Protein AF-A0A7X7TQU0-F1 (afdb_monomer_lite)

Radius of gyration: 23.03 Å; chains: 1; bounding box: 76×26×51 Å

Structure (mmCIF, N/CA/C/O backbone):
data_AF-A0A7X7TQU0-F1
#
_entry.id   AF-A0A7X7TQU0-F1
#
loop_
_atom_site.group_PDB
_atom_site.id
_atom_site.type_symbol
_atom_site.label_atom_id
_atom_site.label_alt_id
_atom_site.label_comp_id
_atom_site.label_asym_id
_atom_site.label_entity_id
_atom_site.label_seq_id
_atom_site.pdbx_PDB_ins_code
_atom_site.Cartn_x
_atom_site.Cartn_y
_atom_site.Cartn_z
_atom_site.occupancy
_atom_site.B_iso_or_equiv
_atom_site.auth_seq_id
_atom_site.auth_comp_id
_atom_site.auth_asym_id
_atom_site.auth_atom_id
_atom_site.pdbx_PDB_model_num
ATOM 1 N N . MET A 1 1 ? 59.806 -12.142 -32.107 1.00 54.44 1 MET A N 1
ATOM 2 C CA . MET A 1 1 ? 59.122 -11.020 -31.411 1.00 54.44 1 MET A CA 1
ATOM 3 C C . MET A 1 1 ? 57.797 -10.559 -32.040 1.00 54.44 1 MET A C 1
ATOM 5 O O . MET A 1 1 ? 56.941 -10.087 -31.303 1.00 54.44 1 MET A O 1
ATOM 9 N N . ILE A 1 2 ? 57.576 -10.696 -33.357 1.00 52.91 2 ILE A N 1
ATOM 10 C CA . ILE A 1 2 ? 56.374 -10.162 -34.044 1.00 52.91 2 ILE A CA 1
ATOM 11 C C . ILE A 1 2 ? 55.098 -10.994 -33.772 1.00 52.91 2 ILE A C 1
ATOM 13 O O . ILE A 1 2 ? 54.036 -10.431 -33.509 1.00 52.91 2 ILE A O 1
ATOM 17 N N . LYS A 1 3 ? 55.197 -12.333 -33.716 1.00 47.69 3 LYS A N 1
ATOM 18 C CA . LYS A 1 3 ? 54.049 -13.232 -33.446 1.00 47.69 3 LYS A CA 1
ATOM 19 C C . LYS A 1 3 ? 53.384 -12.995 -32.078 1.00 47.69 3 LYS A C 1
ATOM 21 O O . LYS A 1 3 ? 52.172 -13.146 -31.946 1.00 47.69 3 LYS A O 1
ATOM 26 N N . THR A 1 4 ? 54.151 -12.569 -31.073 1.00 49.56 4 THR A N 1
ATOM 27 C CA . THR A 1 4 ? 53.660 -12.339 -29.704 1.00 49.56 4 THR A CA 1
ATOM 28 C C . THR A 1 4 ? 52.821 -11.061 -29.586 1.00 49.56 4 THR A C 1
ATOM 30 O O . THR A 1 4 ? 51.862 -11.030 -28.816 1.00 49.56 4 THR A O 1
ATOM 33 N N . LYS A 1 5 ? 53.124 -10.023 -30.383 1.00 47.31 5 LYS A N 1
ATOM 34 C CA . LYS A 1 5 ? 52.324 -8.784 -30.439 1.00 47.31 5 LYS A CA 1
ATOM 35 C C . LYS A 1 5 ? 50.963 -9.013 -31.108 1.00 47.31 5 LYS A C 1
ATOM 37 O O . LYS A 1 5 ? 49.952 -8.546 -30.593 1.00 47.31 5 LYS A O 1
ATOM 42 N N . ILE A 1 6 ? 50.926 -9.811 -32.179 1.00 53.47 6 ILE A N 1
ATOM 43 C CA . ILE A 1 6 ? 49.689 -10.136 -32.914 1.00 53.47 6 ILE A CA 1
ATOM 44 C C . ILE A 1 6 ? 48.724 -10.964 -32.046 1.00 53.47 6 ILE A C 1
ATOM 46 O O . ILE A 1 6 ? 47.514 -10.740 -32.069 1.00 53.47 6 ILE A O 1
ATOM 50 N N . LYS A 1 7 ? 49.248 -11.892 -31.230 1.00 52.00 7 LYS A N 1
ATOM 51 C CA . LYS A 1 7 ? 48.428 -12.707 -30.318 1.00 52.00 7 LYS A CA 1
ATOM 52 C C . LYS A 1 7 ? 47.766 -11.861 -29.219 1.00 52.00 7 LYS A C 1
ATOM 54 O O . LYS A 1 7 ? 46.571 -12.013 -28.985 1.00 52.00 7 LYS A O 1
ATOM 59 N N . LYS A 1 8 ? 48.500 -10.905 -28.631 1.00 51.75 8 LYS A N 1
ATOM 60 C CA . LYS A 1 8 ? 47.953 -9.964 -27.633 1.00 51.75 8 LYS A CA 1
ATOM 61 C C . LYS A 1 8 ? 46.879 -9.033 -28.209 1.00 51.75 8 LYS A C 1
ATOM 63 O O . LYS A 1 8 ? 45.891 -8.768 -27.532 1.00 51.75 8 LYS A O 1
ATOM 68 N N . GLN A 1 9 ? 47.026 -8.574 -29.455 1.00 52.34 9 GLN A N 1
ATOM 69 C CA . GLN A 1 9 ? 45.998 -7.758 -30.118 1.00 52.34 9 GLN A CA 1
ATOM 70 C C . GLN A 1 9 ? 44.693 -8.533 -30.353 1.00 52.34 9 GLN A C 1
ATOM 72 O O . GLN A 1 9 ? 43.619 -8.010 -30.061 1.00 52.34 9 GLN A O 1
ATOM 77 N N . LYS A 1 10 ? 44.771 -9.801 -30.782 1.00 52.34 10 LYS A N 1
ATOM 78 C CA . LYS A 1 10 ? 43.580 -10.651 -30.971 1.00 52.34 10 LYS A CA 1
ATOM 79 C C . LYS A 1 10 ? 42.854 -10.978 -29.660 1.00 52.34 10 LYS A C 1
ATOM 81 O O . LYS A 1 10 ? 41.627 -11.070 -29.646 1.00 52.34 10 LYS A O 1
ATOM 86 N N . GLU A 1 11 ? 43.580 -11.138 -28.553 1.00 55.00 11 GLU A N 1
ATOM 87 C CA . GLU A 1 11 ? 42.982 -11.349 -27.224 1.00 55.00 11 GLU A CA 1
ATOM 88 C C . GLU A 1 11 ? 42.265 -10.090 -26.707 1.00 55.00 11 GLU A C 1
ATOM 90 O O . GLU A 1 11 ? 41.159 -10.192 -26.171 1.00 55.00 11 GLU A O 1
ATOM 95 N N . LEU A 1 12 ? 42.832 -8.902 -26.951 1.00 51.31 12 LEU A N 1
ATOM 96 C CA . LEU A 1 12 ? 42.204 -7.612 -26.640 1.00 51.31 12 LEU A CA 1
ATOM 97 C C . LEU A 1 12 ? 40.924 -7.373 -27.461 1.00 51.31 12 LEU A C 1
ATOM 99 O O . LEU A 1 12 ? 39.899 -6.999 -26.888 1.00 51.31 12 LEU A O 1
ATOM 103 N N . GLU A 1 13 ? 40.935 -7.657 -28.767 1.00 53.59 13 GLU A N 1
ATOM 104 C CA . GLU A 1 13 ? 39.739 -7.544 -29.619 1.00 53.59 13 GLU A CA 1
ATOM 105 C C . GLU A 1 13 ? 38.628 -8.522 -29.210 1.00 53.59 13 GLU A C 1
ATOM 107 O O . GLU A 1 13 ? 37.447 -8.158 -29.177 1.00 53.59 13 GLU A O 1
ATOM 112 N N . ASN A 1 14 ? 38.984 -9.762 -28.858 1.00 52.56 14 ASN A N 1
ATOM 113 C CA . ASN A 1 14 ? 38.012 -10.749 -28.386 1.00 52.56 14 ASN A CA 1
ATOM 114 C C . ASN A 1 14 ? 37.433 -10.378 -27.015 1.00 52.56 14 ASN A C 1
ATOM 116 O O . ASN A 1 14 ? 36.228 -10.541 -26.803 1.00 52.56 14 ASN A O 1
ATOM 120 N N . GLY A 1 15 ? 38.247 -9.820 -26.112 1.00 50.91 15 GLY A N 1
ATOM 121 C CA . GLY A 1 15 ? 37.785 -9.252 -24.844 1.00 50.91 15 GLY A CA 1
ATOM 122 C C . GLY A 1 15 ? 36.792 -8.107 -25.056 1.00 50.91 15 GLY A C 1
ATOM 123 O O . GLY A 1 15 ? 35.705 -8.116 -24.476 1.00 50.91 15 GLY A O 1
ATOM 124 N N . GLN A 1 16 ? 37.097 -7.175 -25.964 1.00 50.59 16 GLN A N 1
ATOM 125 C CA . GLN A 1 16 ? 36.207 -6.060 -26.305 1.00 50.59 16 GLN A CA 1
ATOM 126 C C . GLN A 1 16 ? 34.896 -6.521 -26.959 1.00 50.59 16 GLN A C 1
ATOM 128 O O . GLN A 1 16 ? 33.826 -6.036 -26.584 1.00 50.59 16 GLN A O 1
ATOM 133 N N . LYS A 1 17 ? 34.931 -7.504 -27.871 1.00 51.69 17 LYS A N 1
ATOM 134 C CA . LYS A 1 17 ? 33.717 -8.105 -28.461 1.00 51.69 17 LYS A CA 1
ATOM 135 C C . LYS A 1 17 ? 32.833 -8.775 -27.409 1.00 51.69 17 LYS A C 1
ATOM 137 O O . LYS A 1 17 ? 31.611 -8.629 -27.465 1.00 51.69 17 LYS A O 1
ATOM 142 N N . LYS A 1 18 ? 33.425 -9.485 -26.443 1.00 50.53 18 LYS A N 1
ATOM 143 C CA . LYS A 1 18 ? 32.686 -10.166 -25.367 1.00 50.53 18 LYS A CA 1
ATOM 144 C C . LYS A 1 18 ? 32.019 -9.156 -24.428 1.00 50.53 18 LYS A C 1
ATOM 146 O O . LYS A 1 18 ? 30.844 -9.313 -24.106 1.00 50.53 18 LYS A O 1
ATOM 151 N N . THR A 1 19 ? 32.720 -8.076 -24.083 1.00 47.16 19 THR A N 1
ATOM 152 C CA . THR A 1 19 ? 32.176 -6.962 -23.290 1.00 47.16 19 THR A CA 1
ATOM 153 C C . THR A 1 19 ? 31.062 -6.229 -24.037 1.00 47.16 19 THR A C 1
ATOM 155 O O . THR A 1 19 ? 30.000 -6.002 -23.466 1.00 47.16 19 THR A O 1
ATOM 158 N N . LYS A 1 20 ? 31.235 -5.954 -25.337 1.00 42.84 20 LYS A N 1
ATOM 159 C CA . LYS A 1 20 ? 30.206 -5.323 -26.179 1.00 42.84 20 LYS A CA 1
ATOM 160 C C . LYS A 1 20 ? 28.940 -6.181 -26.276 1.00 42.84 20 LYS A C 1
ATOM 162 O O . LYS A 1 20 ? 27.847 -5.656 -26.100 1.00 42.84 20 LYS A O 1
ATOM 167 N N . ARG A 1 21 ? 29.065 -7.505 -26.456 1.00 40.00 21 ARG A N 1
ATOM 168 C CA . ARG A 1 21 ? 27.912 -8.430 -26.435 1.00 40.00 21 ARG A CA 1
ATOM 169 C C . ARG A 1 21 ? 27.198 -8.451 -25.081 1.00 40.00 21 ARG A C 1
ATOM 171 O O . ARG A 1 21 ? 25.974 -8.475 -25.059 1.00 40.00 21 ARG A O 1
ATOM 178 N N . ARG A 1 22 ? 27.939 -8.391 -23.968 1.00 37.72 22 ARG A N 1
ATOM 179 C CA . ARG A 1 22 ? 27.365 -8.339 -22.611 1.00 37.72 22 ARG A CA 1
ATOM 180 C C . ARG A 1 22 ? 26.635 -7.018 -22.339 1.00 37.72 22 ARG A C 1
ATOM 182 O O . ARG A 1 22 ? 25.596 -7.018 -21.696 1.00 37.72 22 ARG A O 1
ATOM 189 N N . ILE A 1 23 ? 27.144 -5.899 -22.859 1.00 42.09 23 ILE A N 1
ATOM 190 C CA . ILE A 1 23 ? 26.478 -4.589 -22.771 1.00 42.09 23 ILE A CA 1
ATOM 191 C C . ILE A 1 23 ? 25.180 -4.591 -23.590 1.00 42.09 23 ILE A C 1
ATOM 193 O O . ILE A 1 23 ? 24.154 -4.143 -23.092 1.00 42.09 23 ILE A O 1
ATOM 197 N N . ILE A 1 24 ? 25.195 -5.159 -24.801 1.00 42.53 24 ILE A N 1
ATOM 198 C CA . ILE A 1 24 ? 23.995 -5.286 -25.645 1.00 42.53 24 ILE A CA 1
ATOM 199 C C . ILE A 1 24 ? 22.951 -6.204 -24.984 1.00 42.53 24 ILE A C 1
ATOM 201 O O . ILE A 1 24 ? 21.766 -5.882 -24.990 1.00 42.53 24 ILE A O 1
ATOM 205 N N . SER A 1 25 ? 23.367 -7.305 -24.344 1.00 39.62 25 SER A N 1
ATOM 206 C CA . SER A 1 25 ? 22.427 -8.201 -23.654 1.00 39.62 25 SER A CA 1
ATOM 207 C C . SER A 1 25 ? 21.802 -7.568 -22.406 1.00 39.62 25 SER A C 1
ATOM 209 O O . SER A 1 25 ? 20.643 -7.834 -22.110 1.00 39.62 25 SER A O 1
ATOM 211 N N . ILE A 1 26 ? 22.541 -6.718 -21.683 1.00 39.97 26 ILE A N 1
ATOM 212 C CA . ILE A 1 26 ? 22.007 -5.959 -20.537 1.00 39.97 26 ILE A CA 1
ATOM 213 C C . ILE A 1 26 ? 21.092 -4.822 -21.021 1.00 39.97 26 ILE A C 1
ATOM 215 O O . ILE A 1 26 ? 20.059 -4.571 -20.406 1.00 39.97 26 ILE A O 1
ATOM 219 N N . SER A 1 27 ? 21.431 -4.181 -22.145 1.00 34.38 27 SER A N 1
ATOM 220 C CA . SER A 1 27 ? 20.603 -3.152 -22.785 1.00 34.38 27 SER A CA 1
ATOM 221 C C . SER A 1 27 ? 19.240 -3.693 -23.215 1.00 34.38 27 SER A C 1
ATOM 223 O O . SER A 1 27 ? 18.241 -3.018 -23.017 1.00 34.38 27 SER A O 1
ATOM 225 N N . ASN A 1 28 ? 19.169 -4.917 -23.746 1.00 32.59 28 ASN A N 1
ATOM 226 C CA . ASN A 1 28 ? 17.891 -5.512 -24.157 1.00 32.59 28 ASN A CA 1
ATOM 227 C C . ASN A 1 28 ? 17.002 -5.945 -22.982 1.00 32.59 28 ASN A C 1
ATOM 229 O O . ASN A 1 28 ? 15.820 -6.202 -23.185 1.00 32.59 28 ASN A O 1
ATOM 233 N N . TYR A 1 29 ? 17.540 -6.009 -21.759 1.00 34.81 29 TYR A N 1
ATOM 234 C CA . TYR A 1 29 ? 16.734 -6.269 -20.563 1.00 34.81 29 TYR A CA 1
ATOM 235 C C . TYR A 1 29 ? 16.003 -5.011 -20.069 1.00 34.81 29 TYR A C 1
ATOM 237 O O . TYR A 1 29 ? 15.088 -5.099 -19.254 1.00 34.81 29 TYR A O 1
ATOM 245 N N . TYR A 1 30 ? 16.390 -3.836 -20.575 1.00 38.88 30 TYR A N 1
ATOM 246 C CA . TYR A 1 30 ? 15.801 -2.562 -20.207 1.00 38.88 30 TYR A CA 1
ATOM 247 C C . TYR A 1 30 ? 15.179 -1.872 -21.426 1.00 38.88 30 TYR A C 1
ATOM 249 O O . TYR A 1 30 ? 15.852 -1.237 -22.227 1.00 38.88 30 TYR A O 1
ATOM 257 N N . ILE A 1 31 ? 13.843 -1.888 -21.425 1.00 40.34 31 ILE A N 1
ATOM 258 C CA . ILE A 1 31 ? 13.005 -0.763 -21.862 1.00 40.34 31 ILE A CA 1
ATOM 259 C C . ILE 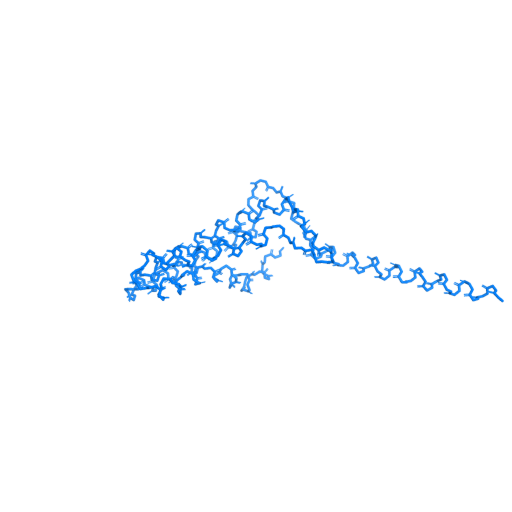A 1 31 ? 12.787 -0.686 -23.382 1.00 40.34 31 ILE A C 1
ATOM 261 O O . ILE A 1 31 ? 13.340 0.142 -24.097 1.00 40.34 31 ILE A O 1
ATOM 265 N N . GLY A 1 32 ? 11.843 -1.506 -23.845 1.00 33.28 32 GLY A N 1
ATOM 266 C CA . GLY A 1 32 ? 11.077 -1.287 -25.074 1.00 33.28 32 GLY A CA 1
ATOM 267 C C . GLY A 1 32 ? 9.744 -0.570 -24.827 1.00 33.28 32 GLY A C 1
ATOM 268 O O . GLY A 1 32 ? 8.770 -0.861 -25.510 1.00 33.28 32 GLY A O 1
ATOM 269 N N . VAL A 1 33 ? 9.656 0.330 -23.841 1.00 40.25 33 VAL A N 1
ATOM 270 C CA . VAL A 1 33 ? 8.444 1.133 -23.604 1.00 40.25 33 VAL A CA 1
ATOM 271 C C . VAL A 1 33 ? 8.790 2.593 -23.870 1.00 40.25 33 VAL A C 1
ATOM 273 O O . VAL A 1 33 ? 9.447 3.245 -23.061 1.00 40.25 33 VAL A O 1
ATOM 276 N N . ARG A 1 34 ? 8.394 3.098 -25.045 1.00 39.69 34 ARG A N 1
ATOM 277 C CA . ARG A 1 34 ? 8.441 4.538 -25.334 1.00 39.69 34 ARG A CA 1
ATOM 278 C C . ARG A 1 34 ? 7.478 5.256 -24.378 1.00 39.69 34 ARG A C 1
ATOM 280 O O . ARG A 1 34 ? 6.378 4.748 -24.166 1.00 39.69 34 ARG A O 1
ATOM 287 N N . PRO A 1 35 ? 7.848 6.418 -23.820 1.00 43.38 35 PRO A N 1
ATOM 288 C CA . PRO A 1 35 ? 6.964 7.158 -22.937 1.00 43.38 35 PRO A CA 1
ATOM 289 C C . PRO A 1 35 ? 5.869 7.837 -23.767 1.00 43.38 35 PRO A C 1
ATOM 291 O O . PRO A 1 35 ? 6.112 8.872 -24.379 1.00 43.38 35 PRO A O 1
ATOM 294 N N . SER A 1 36 ? 4.672 7.260 -23.798 1.00 41.25 36 SER A N 1
ATOM 295 C CA . SER A 1 36 ? 3.459 7.981 -24.183 1.00 41.25 36 SER A CA 1
ATOM 296 C C . SER A 1 36 ? 2.918 8.741 -22.969 1.00 41.25 36 SER A C 1
ATOM 298 O O . SER A 1 36 ? 3.135 8.342 -21.826 1.00 41.25 36 SER A O 1
ATOM 300 N N . ASP A 1 37 ? 2.204 9.845 -23.190 1.00 51.12 37 ASP A N 1
ATOM 301 C CA . ASP A 1 37 ? 1.477 10.563 -22.124 1.00 51.12 37 ASP A CA 1
ATOM 302 C C . ASP A 1 37 ? 0.311 9.744 -21.538 1.00 51.12 37 ASP A C 1
ATOM 304 O O . ASP A 1 37 ? -0.337 10.137 -20.569 1.00 51.12 37 ASP A O 1
ATOM 308 N N . THR A 1 38 ? 0.082 8.555 -22.093 1.00 54.47 38 THR A N 1
ATOM 309 C CA . THR A 1 38 ? -0.789 7.516 -21.568 1.00 54.47 38 THR A CA 1
ATOM 310 C C . THR A 1 38 ? -0.013 6.577 -20.645 1.00 54.47 38 THR A C 1
ATOM 312 O O . THR A 1 38 ? 1.040 6.051 -21.003 1.00 54.47 38 THR A O 1
ATOM 315 N N . MET A 1 39 ? -0.571 6.335 -19.458 1.00 58.62 39 MET A N 1
ATOM 316 C CA . MET A 1 39 ? -0.110 5.317 -18.511 1.00 58.62 39 MET A CA 1
ATOM 317 C C . MET A 1 39 ? 0.170 4.000 -19.240 1.00 58.62 39 MET A C 1
ATOM 319 O O . MET A 1 39 ? -0.709 3.492 -19.946 1.00 58.62 39 MET A O 1
ATOM 323 N N . SER A 1 40 ? 1.382 3.454 -19.090 1.00 73.25 40 SER A N 1
ATOM 324 C CA . SER A 1 40 ? 1.765 2.257 -19.842 1.00 73.25 40 SER A CA 1
ATOM 325 C C . SER A 1 40 ? 0.779 1.110 -19.591 1.00 73.25 40 SER A C 1
ATOM 327 O O . SER A 1 40 ? 0.265 0.932 -18.481 1.00 73.25 40 SER A O 1
ATOM 329 N N . LEU A 1 41 ? 0.500 0.315 -20.629 1.00 76.31 41 LEU A N 1
ATOM 330 C CA . LEU A 1 41 ? -0.470 -0.784 -20.566 1.00 76.31 41 LEU A CA 1
ATOM 331 C C . LEU A 1 41 ? -0.184 -1.745 -19.398 1.00 76.31 41 LEU A C 1
ATOM 333 O O . LEU A 1 41 ? -1.115 -2.230 -18.757 1.00 76.31 41 LEU A O 1
ATOM 337 N N . ALA A 1 42 ? 1.096 -1.979 -19.097 1.00 77.88 42 ALA A N 1
ATOM 338 C CA . ALA A 1 42 ? 1.535 -2.798 -17.972 1.00 77.88 42 ALA A CA 1
ATOM 339 C C . ALA A 1 42 ? 1.125 -2.198 -16.620 1.00 77.88 42 ALA A C 1
ATOM 341 O O . ALA A 1 42 ? 0.593 -2.912 -15.775 1.00 77.88 42 ALA A O 1
ATOM 342 N N . ILE A 1 43 ? 1.306 -0.889 -16.427 1.00 80.06 43 ILE A N 1
ATOM 343 C CA . ILE A 1 43 ? 0.906 -0.210 -15.190 1.00 80.06 43 ILE A CA 1
ATOM 344 C C . ILE A 1 43 ? -0.624 -0.188 -15.064 1.00 80.06 43 ILE A C 1
ATOM 346 O O . ILE A 1 43 ? -1.156 -0.414 -13.979 1.00 80.06 43 ILE A O 1
ATOM 350 N N . ARG A 1 44 ? -1.352 0.009 -16.172 1.00 83.19 44 ARG A N 1
ATOM 351 C CA . ARG A 1 44 ? -2.821 -0.060 -16.158 1.00 83.19 44 ARG A CA 1
ATOM 352 C C . ARG A 1 44 ? -3.309 -1.441 -15.718 1.00 83.19 44 ARG A C 1
ATOM 354 O O . ARG A 1 44 ? -4.120 -1.525 -14.803 1.00 83.19 44 ARG A O 1
ATOM 361 N N . LYS A 1 45 ? -2.779 -2.512 -16.324 1.00 85.75 45 LYS A N 1
ATOM 362 C CA . LYS A 1 45 ? -3.085 -3.900 -15.937 1.00 85.75 45 LYS A CA 1
ATOM 363 C C . LYS A 1 45 ? -2.733 -4.151 -14.470 1.00 85.75 45 LYS A C 1
ATOM 365 O O . LYS A 1 45 ? -3.571 -4.660 -13.733 1.00 85.75 45 LYS A O 1
ATOM 370 N N . LEU A 1 46 ? -1.539 -3.744 -14.039 1.00 88.06 46 LEU A N 1
ATOM 371 C CA . LEU A 1 46 ? -1.087 -3.864 -12.655 1.00 88.06 46 LEU A CA 1
ATOM 372 C C . LEU A 1 46 ? -2.076 -3.237 -11.673 1.00 88.06 46 LEU A C 1
ATOM 374 O O . LEU A 1 46 ? -2.495 -3.909 -10.736 1.00 88.06 46 LEU A O 1
ATOM 378 N N . ASN A 1 47 ? -2.493 -1.996 -11.918 1.00 89.06 47 ASN A N 1
ATOM 379 C CA . ASN A 1 47 ? -3.448 -1.310 -11.056 1.00 89.06 47 ASN A CA 1
ATOM 380 C C . ASN A 1 47 ? -4.811 -2.001 -11.046 1.00 89.06 47 ASN A C 1
ATOM 382 O O . ASN A 1 47 ? -5.393 -2.157 -9.979 1.00 89.06 47 ASN A O 1
ATOM 386 N N . THR A 1 48 ? -5.312 -2.445 -12.203 1.00 90.06 48 THR A N 1
ATOM 387 C C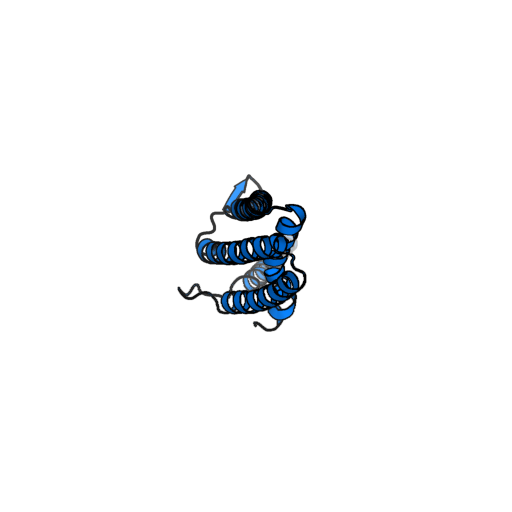A . THR A 1 48 ? -6.596 -3.154 -12.279 1.00 90.06 48 THR A CA 1
ATOM 388 C C . THR A 1 48 ? -6.576 -4.438 -11.455 1.00 90.06 48 THR A C 1
ATOM 390 O O . THR A 1 48 ? -7.462 -4.643 -10.632 1.00 90.06 48 THR A O 1
ATOM 393 N N . TYR A 1 49 ? -5.565 -5.291 -11.626 1.00 91.38 49 TYR A N 1
ATOM 394 C CA . TYR A 1 49 ? -5.489 -6.534 -10.859 1.00 91.38 49 TYR A CA 1
ATOM 395 C C . TYR A 1 49 ? -5.206 -6.276 -9.377 1.00 91.38 49 TYR A C 1
ATOM 397 O O . TYR A 1 49 ? -5.815 -6.927 -8.538 1.00 91.38 49 TYR A O 1
ATOM 405 N N . ALA A 1 50 ? -4.350 -5.310 -9.031 1.00 92.50 50 ALA A N 1
ATOM 406 C CA . ALA A 1 50 ? -4.084 -4.977 -7.630 1.00 92.50 50 ALA A CA 1
ATOM 407 C C . ALA A 1 50 ? -5.348 -4.466 -6.923 1.00 92.50 50 ALA A C 1
ATOM 409 O O . ALA A 1 50 ? -5.601 -4.847 -5.784 1.00 92.50 50 ALA A O 1
ATOM 410 N N . LEU A 1 51 ? -6.176 -3.679 -7.619 1.00 94.00 51 LEU A N 1
ATOM 411 C CA . LEU A 1 51 ? -7.484 -3.257 -7.121 1.00 94.00 51 LEU A CA 1
ATOM 412 C C . LEU A 1 51 ? -8.436 -4.437 -6.921 1.00 94.00 51 LEU A C 1
ATOM 414 O O . LEU A 1 51 ? -9.148 -4.451 -5.929 1.00 94.00 51 LEU A O 1
ATOM 418 N N . LEU A 1 52 ? -8.440 -5.442 -7.804 1.00 94.38 52 LEU A N 1
ATOM 419 C CA . LEU A 1 52 ? -9.269 -6.639 -7.608 1.00 94.38 52 LEU A CA 1
ATOM 420 C C . LEU A 1 52 ? -8.880 -7.408 -6.337 1.00 94.38 52 LEU A C 1
ATOM 422 O O . LEU A 1 52 ? -9.763 -7.812 -5.584 1.00 94.38 52 LEU A O 1
ATOM 426 N N . PHE A 1 53 ? -7.579 -7.566 -6.071 1.00 94.81 53 PHE A N 1
ATOM 427 C CA . PHE A 1 53 ? -7.101 -8.156 -4.814 1.00 94.81 53 PHE A CA 1
ATOM 428 C C . PHE A 1 53 ? -7.513 -7.304 -3.608 1.00 94.81 53 PHE A C 1
ATOM 430 O O . PHE A 1 53 ? -8.107 -7.832 -2.672 1.00 94.81 53 PHE A O 1
ATOM 437 N N . ALA A 1 54 ? -7.298 -5.986 -3.674 1.00 95.75 54 ALA A N 1
ATOM 438 C CA . ALA A 1 54 ? -7.679 -5.068 -2.604 1.00 95.75 54 ALA A CA 1
ATOM 439 C C . ALA A 1 54 ? -9.196 -5.063 -2.341 1.00 95.75 54 ALA A C 1
ATOM 441 O O . ALA A 1 54 ? -9.613 -4.976 -1.195 1.00 95.75 54 ALA A O 1
ATOM 442 N N . VAL A 1 55 ? -10.040 -5.199 -3.370 1.00 96.94 55 VAL A N 1
ATOM 443 C CA . VAL A 1 55 ? -11.498 -5.330 -3.204 1.00 96.94 55 VAL A CA 1
ATOM 444 C C . VAL A 1 55 ? -11.853 -6.645 -2.508 1.00 96.94 55 VAL A C 1
ATOM 446 O O . VAL A 1 55 ? -12.707 -6.650 -1.626 1.00 96.94 55 VAL A O 1
ATOM 449 N N . GLY A 1 56 ? -11.188 -7.750 -2.855 1.00 96.50 56 GLY A N 1
ATOM 450 C CA . GLY A 1 56 ? -11.375 -9.029 -2.165 1.00 96.50 56 GLY A CA 1
ATOM 451 C C . GLY A 1 56 ? -11.007 -8.951 -0.680 1.00 96.50 56 GLY A C 1
ATOM 452 O O . GLY A 1 56 ? -11.777 -9.387 0.175 1.00 96.50 56 GLY A O 1
ATOM 453 N N . GLU A 1 57 ? -9.868 -8.336 -0.366 1.00 96.50 57 GLU A N 1
ATOM 454 C CA . GLU A 1 57 ? -9.419 -8.106 1.012 1.00 96.50 57 GLU A CA 1
ATOM 455 C C . GLU A 1 57 ? -10.331 -7.134 1.766 1.00 96.50 57 GLU A C 1
ATOM 457 O O . GLU A 1 57 ? -10.631 -7.361 2.935 1.00 96.50 57 GLU A O 1
ATOM 462 N N . PHE A 1 58 ? -10.828 -6.092 1.095 1.00 97.31 58 PHE A N 1
ATOM 463 C CA . PHE A 1 58 ? -11.790 -5.149 1.658 1.00 97.31 58 PHE A CA 1
ATOM 464 C C . PHE A 1 58 ? -13.056 -5.878 2.104 1.00 97.31 58 PHE A C 1
ATOM 466 O O . PHE A 1 58 ? -13.457 -5.754 3.258 1.00 97.31 58 PHE A O 1
ATOM 473 N N . VAL A 1 59 ? -13.646 -6.693 1.222 1.00 97.25 59 VAL A N 1
ATOM 474 C CA . VAL A 1 59 ? -14.837 -7.489 1.550 1.00 97.25 59 VAL A CA 1
ATOM 475 C C . VAL A 1 59 ? -14.547 -8.427 2.720 1.00 97.25 59 VAL A C 1
ATOM 477 O O . VAL A 1 59 ? -15.339 -8.483 3.658 1.00 97.25 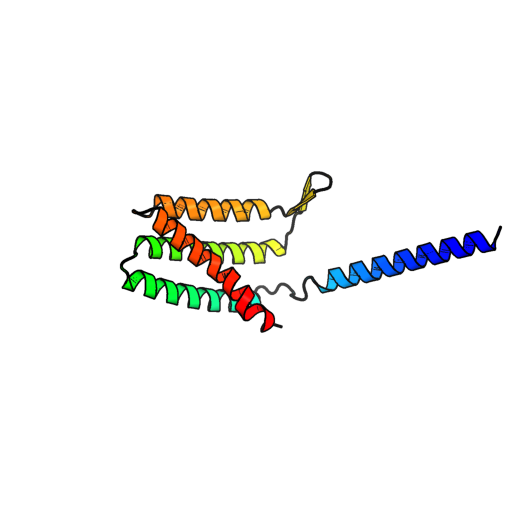59 VAL A O 1
ATOM 480 N N . LEU A 1 60 ? -13.403 -9.118 2.712 1.00 97.38 60 LEU A N 1
ATOM 481 C CA . LEU A 1 60 ? -13.005 -10.009 3.802 1.00 97.38 60 LEU A CA 1
ATOM 482 C C . LEU A 1 60 ? -12.908 -9.266 5.144 1.00 97.38 60 LEU A C 1
ATOM 484 O O . LEU A 1 60 ? -13.460 -9.720 6.142 1.00 97.38 60 LEU A O 1
ATOM 488 N N . PHE A 1 61 ? -12.233 -8.118 5.178 1.00 96.81 61 PHE A N 1
ATOM 489 C CA . PHE A 1 61 ? -12.056 -7.337 6.401 1.00 96.81 61 PHE A CA 1
ATOM 490 C C . PHE A 1 61 ? -13.363 -6.732 6.901 1.00 96.81 61 PHE A C 1
ATOM 492 O O . PHE A 1 61 ? -13.617 -6.763 8.105 1.00 96.81 61 PHE A O 1
ATOM 499 N N . THR A 1 62 ? -14.222 -6.249 6.002 1.00 96.19 62 THR A N 1
ATOM 500 C CA . THR A 1 62 ? -15.556 -5.762 6.363 1.00 96.19 62 THR A CA 1
ATOM 501 C C . THR A 1 62 ? -16.417 -6.879 6.953 1.00 96.19 62 THR A C 1
ATOM 503 O O . THR A 1 62 ? -17.044 -6.666 7.987 1.00 96.19 62 THR A O 1
ATOM 506 N N . LEU A 1 63 ? -16.410 -8.084 6.368 1.00 97.38 63 LEU A N 1
ATOM 507 C CA . LEU A 1 63 ? -17.155 -9.235 6.901 1.00 97.38 63 LEU A CA 1
ATOM 508 C C . LEU A 1 63 ? -16.676 -9.656 8.299 1.00 97.38 63 LEU A C 1
ATOM 510 O O . LEU A 1 63 ? -17.474 -10.123 9.108 1.00 97.38 63 LEU A O 1
ATOM 514 N N . LEU A 1 64 ? -15.387 -9.473 8.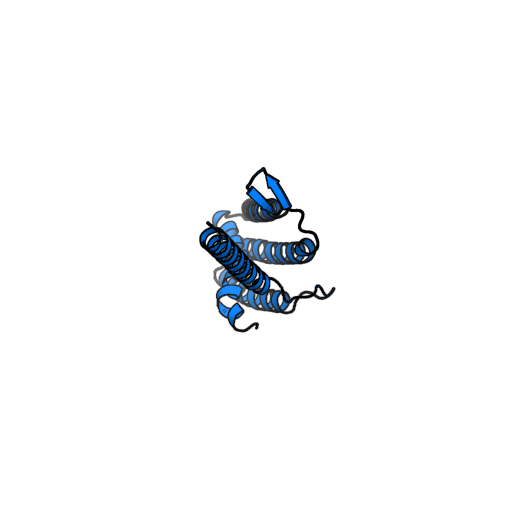590 1.00 96.75 64 LEU A N 1
ATOM 515 C CA . LEU A 1 64 ? -14.780 -9.771 9.889 1.00 96.75 64 LEU A CA 1
ATOM 516 C C . LEU A 1 64 ? -14.832 -8.590 10.879 1.00 96.75 64 LEU A C 1
ATOM 518 O O . LEU A 1 64 ? -14.271 -8.695 11.967 1.00 96.75 64 LEU A O 1
ATOM 522 N N . ASN A 1 65 ? -15.488 -7.475 10.529 1.00 95.38 65 ASN A N 1
ATOM 523 C CA . ASN A 1 65 ? -15.531 -6.233 11.317 1.00 95.38 65 ASN A CA 1
ATOM 524 C C . ASN A 1 65 ? -14.145 -5.636 11.652 1.00 95.38 65 ASN A C 1
ATOM 526 O O . ASN A 1 65 ? -13.981 -4.941 12.655 1.00 95.38 65 ASN A O 1
ATOM 530 N N . LEU A 1 66 ? -13.141 -5.861 10.801 1.00 96.38 66 LEU A N 1
ATOM 531 C CA . LEU A 1 66 ? -11.769 -5.368 10.973 1.00 96.38 66 LEU A CA 1
ATOM 532 C C . LEU A 1 66 ? -11.584 -3.982 10.334 1.00 96.38 66 LEU A C 1
ATOM 534 O O . LEU A 1 66 ? -10.818 -3.811 9.384 1.00 96.38 66 LEU A O 1
ATOM 538 N N . TRP A 1 67 ? -12.294 -2.978 10.850 1.00 96.12 67 TRP A N 1
ATOM 539 C CA . TRP A 1 67 ? -12.345 -1.633 10.257 1.00 96.12 67 TRP A CA 1
ATOM 540 C C . TRP A 1 67 ? -10.996 -0.904 10.227 1.00 96.12 67 TRP A C 1
ATOM 542 O O . TRP A 1 67 ? -10.677 -0.266 9.225 1.00 96.12 67 TRP A O 1
ATOM 552 N N . ASP A 1 68 ? -10.158 -1.059 11.253 1.00 96.56 68 ASP A N 1
ATOM 553 C CA . ASP A 1 68 ? -8.794 -0.507 11.246 1.00 96.56 68 ASP A CA 1
ATOM 554 C C . ASP A 1 68 ? -7.938 -1.118 10.126 1.00 96.56 68 ASP A C 1
ATOM 556 O O . ASP A 1 68 ? -7.191 -0.417 9.439 1.00 96.56 68 ASP A O 1
ATOM 560 N N . GLY A 1 69 ? -8.116 -2.418 9.868 1.00 96.19 69 GLY A N 1
ATOM 561 C CA . GLY A 1 69 ? -7.503 -3.104 8.733 1.00 96.19 69 GLY A CA 1
ATOM 562 C C . GLY A 1 69 ? -7.993 -2.559 7.391 1.00 96.19 69 GLY A C 1
ATOM 563 O O . GLY A 1 69 ? -7.190 -2.393 6.476 1.00 96.19 69 GLY A O 1
ATOM 564 N N . VAL A 1 70 ? -9.284 -2.222 7.271 1.00 97.31 70 VAL A N 1
ATOM 565 C CA . VAL A 1 70 ? -9.855 -1.582 6.069 1.00 97.31 70 VAL A CA 1
ATOM 566 C C . VAL A 1 70 ? -9.231 -0.207 5.827 1.00 97.31 70 VAL A C 1
ATOM 568 O O . VAL A 1 70 ? -8.820 0.091 4.705 1.00 97.31 70 VAL A O 1
ATOM 571 N N . ILE A 1 71 ? -9.116 0.623 6.867 1.00 96.88 71 ILE A N 1
ATOM 572 C CA . ILE A 1 71 ? -8.490 1.950 6.768 1.00 96.88 71 ILE A CA 1
ATOM 573 C C . ILE A 1 71 ? -7.041 1.806 6.297 1.00 96.88 71 ILE A C 1
ATOM 575 O O . ILE A 1 71 ? -6.640 2.449 5.323 1.00 96.88 71 ILE A O 1
ATOM 579 N N . GLY A 1 72 ? -6.280 0.910 6.929 1.00 97.19 72 GLY A N 1
ATOM 580 C CA . GLY A 1 72 ? -4.916 0.595 6.518 1.00 97.19 72 GLY A CA 1
ATOM 581 C C . GLY A 1 72 ? -4.840 0.140 5.059 1.00 97.19 72 GLY A C 1
ATOM 582 O O . GLY A 1 72 ? -4.048 0.666 4.278 1.00 97.19 72 GLY A O 1
ATOM 583 N N . LEU A 1 73 ? -5.709 -0.788 4.654 1.00 97.75 73 LEU A N 1
ATOM 584 C CA . LEU A 1 73 ? -5.776 -1.315 3.289 1.00 97.75 73 LEU A CA 1
ATOM 585 C C . LEU A 1 73 ? -5.977 -0.208 2.248 1.00 97.75 73 LEU A C 1
ATOM 587 O O . LEU A 1 73 ? -5.289 -0.190 1.221 1.00 97.75 73 LEU A O 1
ATOM 591 N N . LEU A 1 74 ? -6.866 0.748 2.526 1.00 96.81 74 LEU A N 1
ATOM 592 C CA . LEU A 1 74 ? -7.095 1.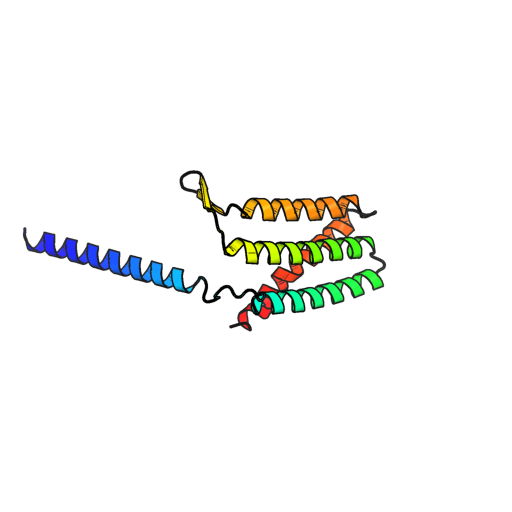905 1.663 1.00 96.81 74 LEU A CA 1
ATOM 593 C C . LEU A 1 74 ? -5.859 2.811 1.591 1.00 96.81 74 LEU A C 1
ATOM 595 O O . LEU A 1 74 ? -5.450 3.182 0.488 1.00 96.81 74 LEU A O 1
ATOM 599 N N . ILE A 1 75 ? -5.225 3.113 2.730 1.00 96.81 75 ILE A N 1
ATOM 600 C CA . ILE A 1 75 ? -3.992 3.919 2.793 1.00 96.81 75 ILE A CA 1
ATOM 601 C C . ILE A 1 75 ? -2.881 3.266 1.963 1.00 96.81 75 ILE A C 1
ATOM 603 O O . ILE A 1 75 ? -2.272 3.923 1.113 1.00 96.81 75 ILE A O 1
ATOM 607 N N . GLY A 1 76 ? -2.634 1.970 2.164 1.00 95.88 76 GLY A N 1
ATOM 608 C CA . GLY A 1 76 ? -1.601 1.221 1.449 1.00 95.88 76 GLY A CA 1
ATOM 609 C C . GLY A 1 76 ? -1.856 1.150 -0.056 1.00 95.88 76 GLY A C 1
ATOM 610 O O . GLY A 1 76 ? -0.945 1.389 -0.856 1.00 95.88 76 GLY A O 1
ATOM 611 N N . THR A 1 77 ? -3.104 0.887 -0.452 1.00 95.31 77 THR A N 1
ATOM 612 C CA . THR A 1 77 ? -3.496 0.784 -1.865 1.00 95.31 77 THR A CA 1
ATOM 613 C C . THR A 1 77 ? -3.359 2.131 -2.576 1.00 95.31 77 THR A C 1
ATOM 615 O O . THR A 1 77 ? -2.701 2.219 -3.615 1.00 95.31 77 THR A O 1
ATOM 618 N N . LEU A 1 78 ? -3.911 3.206 -2.002 1.00 93.38 78 LEU A N 1
ATOM 619 C CA . LEU A 1 78 ? -3.800 4.560 -2.556 1.00 93.38 78 LEU A CA 1
ATOM 620 C C . LEU A 1 78 ? -2.347 5.037 -2.596 1.00 93.38 78 LEU A C 1
ATOM 622 O O . LEU A 1 78 ? -1.892 5.583 -3.603 1.00 93.38 78 LEU A O 1
ATOM 626 N N . GLY A 1 79 ? -1.596 4.775 -1.527 1.00 91.94 79 GLY A N 1
ATOM 627 C CA . GLY A 1 79 ? -0.182 5.103 -1.433 1.00 91.94 79 GLY A CA 1
ATOM 628 C C . GLY A 1 79 ? 0.657 4.433 -2.521 1.00 91.94 79 GLY A C 1
ATOM 629 O O . GLY A 1 79 ? 1.519 5.082 -3.118 1.00 91.94 79 GLY A O 1
ATOM 630 N N . MET A 1 80 ? 0.378 3.169 -2.855 1.00 90.81 80 MET A N 1
ATOM 631 C CA . MET A 1 80 ? 1.045 2.494 -3.972 1.00 90.81 80 MET A CA 1
ATOM 632 C C . MET A 1 80 ? 0.609 3.006 -5.339 1.00 90.81 80 MET A C 1
ATOM 634 O O . MET A 1 80 ? 1.469 3.165 -6.205 1.00 90.81 80 MET A O 1
ATOM 638 N N . LEU A 1 81 ? -0.673 3.318 -5.546 1.00 88.56 81 LEU A N 1
ATOM 639 C CA . LEU A 1 81 ? -1.141 3.925 -6.798 1.00 88.56 81 LEU A CA 1
ATOM 640 C C . LEU A 1 81 ? -0.426 5.258 -7.065 1.00 88.56 81 LEU A C 1
ATOM 642 O O . LEU A 1 81 ? 0.102 5.484 -8.160 1.00 88.56 81 LEU A O 1
ATOM 646 N N . LEU A 1 82 ? -0.332 6.115 -6.046 1.00 84.50 82 LEU A N 1
ATOM 647 C CA . LEU A 1 82 ? 0.431 7.362 -6.116 1.00 84.50 82 LEU A CA 1
ATOM 648 C C . LEU A 1 82 ? 1.926 7.089 -6.320 1.00 84.50 82 LEU A C 1
ATOM 650 O O . LEU A 1 82 ? 2.547 7.658 -7.214 1.00 84.50 82 LEU A O 1
ATOM 654 N N . GLY A 1 83 ? 2.511 6.168 -5.554 1.00 82.44 83 GLY A N 1
ATOM 655 C CA . GLY A 1 83 ? 3.924 5.811 -5.674 1.00 82.44 83 GLY A CA 1
ATOM 656 C C . GLY A 1 83 ? 4.303 5.339 -7.081 1.00 82.44 83 GLY A C 1
ATOM 657 O O . GLY A 1 83 ? 5.300 5.797 -7.635 1.00 82.44 83 GLY A O 1
ATOM 658 N N . ILE A 1 84 ? 3.495 4.473 -7.692 1.00 79.38 84 ILE A N 1
ATOM 659 C CA . ILE A 1 84 ? 3.727 3.948 -9.043 1.00 79.38 84 ILE A CA 1
ATOM 660 C C . ILE A 1 84 ? 3.598 5.053 -10.096 1.00 79.38 84 ILE A C 1
ATOM 662 O O . ILE A 1 84 ? 4.440 5.140 -10.988 1.00 79.38 84 ILE A O 1
ATOM 666 N N . THR A 1 85 ? 2.593 5.923 -9.985 1.00 72.12 85 THR A N 1
ATOM 667 C CA . THR A 1 85 ? 2.410 7.040 -10.930 1.00 72.12 85 THR A CA 1
ATOM 668 C C . THR A 1 85 ? 3.524 8.082 -10.832 1.00 72.12 85 THR A C 1
ATOM 670 O O . THR A 1 85 ? 3.998 8.571 -11.861 1.00 72.12 85 THR A O 1
ATOM 673 N N . PHE A 1 86 ? 4.008 8.387 -9.623 1.00 68.62 86 PHE A N 1
ATOM 674 C CA . PHE A 1 86 ? 5.192 9.225 -9.444 1.00 68.62 86 PHE A CA 1
ATOM 675 C C . PHE A 1 86 ? 6.427 8.575 -10.051 1.00 68.62 86 PHE A C 1
ATOM 677 O O . PHE A 1 86 ? 7.174 9.243 -10.760 1.00 68.62 86 PHE A O 1
ATOM 684 N N . ILE A 1 87 ? 6.631 7.280 -9.811 1.00 65.88 87 ILE A N 1
ATOM 685 C CA . ILE A 1 87 ? 7.766 6.530 -10.343 1.00 65.88 87 ILE A CA 1
ATOM 686 C C . ILE A 1 87 ? 7.757 6.532 -11.878 1.00 65.88 87 ILE A C 1
ATOM 688 O O . ILE A 1 87 ? 8.787 6.840 -12.469 1.00 65.88 87 ILE A O 1
ATOM 692 N N . ASP A 1 88 ? 6.620 6.268 -12.524 1.00 65.62 88 ASP A N 1
ATOM 693 C CA . ASP A 1 88 ? 6.482 6.279 -13.989 1.00 65.62 88 ASP A CA 1
ATOM 694 C C . ASP A 1 88 ? 6.876 7.635 -14.598 1.00 65.62 88 ASP A C 1
ATOM 696 O O . ASP A 1 88 ? 7.706 7.714 -15.507 1.00 65.62 88 ASP A O 1
ATOM 700 N N . LYS A 1 89 ? 6.386 8.735 -14.010 1.00 61.62 89 LYS A N 1
ATOM 701 C CA . LYS A 1 89 ? 6.788 10.094 -14.410 1.00 61.62 89 LYS A CA 1
ATOM 702 C C . LYS A 1 89 ? 8.263 10.375 -14.119 1.00 61.62 89 LYS A C 1
ATOM 704 O O . LYS A 1 89 ? 8.913 11.090 -14.879 1.00 61.62 89 LYS A O 1
ATOM 709 N N . SER A 1 90 ? 8.801 9.823 -13.035 1.00 55.72 90 SER A N 1
ATOM 710 C CA . SER A 1 90 ? 10.179 10.059 -12.610 1.00 55.72 90 SER A CA 1
ATOM 711 C C . SER A 1 90 ? 11.215 9.232 -13.372 1.00 55.72 90 SER A C 1
ATOM 713 O O . SER A 1 90 ? 12.351 9.683 -13.523 1.00 55.72 90 SER A O 1
ATOM 715 N N . TYR A 1 91 ? 10.828 8.080 -13.940 1.00 56.06 91 TYR A N 1
ATOM 716 C CA . TYR A 1 91 ? 11.688 7.299 -14.835 1.00 56.06 91 TYR A CA 1
ATOM 717 C C . TYR A 1 91 ? 12.146 8.100 -16.065 1.00 56.06 91 TYR A C 1
ATOM 719 O O . TYR A 1 91 ? 13.225 7.830 -16.591 1.00 56.06 91 TYR A O 1
ATOM 727 N N . LYS A 1 92 ? 11.401 9.149 -16.454 1.00 54.50 92 LYS A N 1
ATOM 728 C CA . LYS A 1 92 ? 11.786 10.107 -17.505 1.00 54.50 92 LYS A CA 1
ATOM 729 C C . LYS A 1 92 ? 12.995 10.990 -17.126 1.00 54.50 92 LYS A C 1
ATOM 731 O O . LYS A 1 92 ? 13.671 11.482 -18.019 1.00 54.50 92 LYS A O 1
ATOM 736 N N . ASN A 1 93 ? 13.292 11.166 -15.831 1.00 50.50 93 ASN A N 1
ATOM 737 C CA . ASN A 1 93 ? 14.239 12.161 -15.300 1.00 50.50 93 ASN A CA 1
ATOM 738 C C . ASN A 1 93 ? 15.239 11.572 -14.279 1.00 50.50 93 ASN A C 1
ATOM 740 O O . ASN A 1 93 ? 15.559 12.226 -13.283 1.00 50.50 93 ASN A O 1
ATOM 744 N N . TYR A 1 94 ? 15.734 10.339 -14.470 1.00 53.88 94 TYR A N 1
ATOM 745 C CA . TYR A 1 94 ? 16.652 9.706 -13.507 1.00 53.88 94 TYR A CA 1
ATOM 746 C C . TYR A 1 94 ? 17.976 10.474 -13.341 1.00 53.88 94 TYR A C 1
ATOM 748 O O . TYR A 1 94 ? 18.981 10.201 -13.993 1.00 53.88 94 TYR A O 1
ATOM 756 N N . GLY A 1 95 ? 18.004 11.391 -12.374 1.00 52.75 95 GLY A N 1
ATOM 757 C CA . GLY A 1 95 ? 19.230 11.873 -11.759 1.00 52.75 95 GLY A CA 1
ATOM 758 C C . GLY A 1 95 ? 19.822 10.751 -10.910 1.00 52.75 95 GLY A C 1
ATOM 759 O O . GLY A 1 95 ? 19.240 10.339 -9.905 1.00 52.75 95 GLY A O 1
ATOM 760 N N . ILE A 1 96 ? 20.969 10.222 -11.316 1.00 58.06 96 ILE A N 1
ATOM 761 C CA . ILE A 1 96 ? 21.760 9.320 -10.477 1.00 58.06 96 ILE A CA 1
ATOM 762 C C . ILE A 1 96 ? 22.557 10.200 -9.517 1.00 58.06 96 ILE A C 1
ATOM 764 O O . ILE A 1 96 ? 23.385 10.992 -9.960 1.00 58.06 96 ILE A O 1
ATOM 768 N N . ILE A 1 97 ? 22.342 10.052 -8.208 1.00 55.69 97 ILE A N 1
ATOM 769 C CA . ILE A 1 97 ? 23.263 10.626 -7.225 1.00 55.69 97 ILE A CA 1
ATOM 770 C C . ILE A 1 97 ? 24.399 9.613 -7.066 1.00 55.69 97 ILE A C 1
ATOM 772 O O . ILE A 1 97 ? 24.197 8.488 -6.600 1.00 55.69 97 ILE A O 1
ATOM 776 N N . SER A 1 98 ? 25.592 9.985 -7.526 1.00 51.25 98 SER A N 1
ATOM 777 C CA . SER A 1 98 ? 26.788 9.153 -7.405 1.00 51.25 98 SER A CA 1
ATOM 778 C C . SER A 1 98 ? 27.513 9.495 -6.108 1.00 51.25 98 SER A C 1
ATOM 780 O O . SER A 1 98 ? 28.178 10.522 -6.026 1.00 51.25 98 SER A O 1
ATOM 782 N N . PHE A 1 99 ? 27.424 8.625 -5.103 1.00 59.94 99 PHE A N 1
ATOM 783 C CA . PHE A 1 99 ? 28.304 8.672 -3.934 1.00 59.94 99 PHE A CA 1
ATOM 784 C C . PHE A 1 99 ? 29.529 7.797 -4.224 1.00 59.94 99 PHE A C 1
ATOM 786 O O . PHE A 1 99 ? 29.549 6.590 -3.957 1.00 59.94 99 PHE A O 1
ATOM 793 N N . GLY A 1 100 ? 30.544 8.391 -4.858 1.00 67.38 100 GLY A N 1
ATOM 794 C CA . GLY A 1 100 ? 31.753 7.676 -5.276 1.00 67.38 100 GLY A CA 1
ATOM 795 C C . GLY A 1 100 ? 31.436 6.524 -6.240 1.00 67.38 100 GLY A C 1
ATOM 796 O O . GLY A 1 100 ? 30.930 6.756 -7.334 1.00 67.38 100 GLY A O 1
ATOM 797 N N . LYS A 1 101 ? 31.711 5.272 -5.834 1.00 56.53 101 LYS A N 1
ATOM 798 C CA . LYS A 1 101 ? 31.429 4.058 -6.634 1.00 56.53 101 LYS A CA 1
ATOM 799 C C . LYS A 1 101 ? 29.966 3.592 -6.570 1.00 56.53 101 LYS A C 1
ATOM 801 O O . LYS A 1 101 ? 29.566 2.761 -7.384 1.00 56.53 101 LYS A O 1
ATOM 806 N N . LYS A 1 102 ? 29.170 4.072 -5.606 1.00 53.12 102 LYS A N 1
ATOM 807 C CA . LYS A 1 102 ? 27.765 3.671 -5.445 1.00 53.12 102 LYS A CA 1
ATOM 808 C C . LYS A 1 102 ? 26.857 4.662 -6.170 1.00 53.12 102 LYS A C 1
ATOM 810 O O . LYS A 1 102 ? 26.792 5.838 -5.825 1.00 53.12 102 LYS A O 1
ATOM 815 N N . LYS A 1 103 ? 26.134 4.160 -7.169 1.00 57.22 103 LYS A N 1
ATOM 816 C CA . LYS A 1 103 ? 25.086 4.896 -7.880 1.00 57.22 103 LYS A CA 1
ATOM 817 C C . LYS A 1 103 ? 23.761 4.636 -7.174 1.00 57.22 103 LYS A C 1
ATOM 819 O O . LYS A 1 103 ? 23.245 3.525 -7.258 1.00 57.22 103 LYS A O 1
ATOM 824 N N . ILE A 1 104 ? 23.238 5.635 -6.464 1.00 59.88 104 ILE A N 1
ATOM 825 C CA . ILE A 1 104 ? 21.924 5.542 -5.823 1.00 59.88 104 ILE A CA 1
ATOM 826 C C . ILE A 1 104 ? 20.938 6.343 -6.678 1.00 59.88 104 ILE A C 1
ATOM 828 O O . ILE A 1 104 ? 21.173 7.522 -6.961 1.00 59.88 104 ILE A O 1
ATOM 832 N N . PRO A 1 105 ? 19.834 5.730 -7.124 1.00 63.38 105 PRO A N 1
ATOM 833 C CA . PRO A 1 105 ? 18.812 6.466 -7.843 1.00 63.38 105 PRO A CA 1
ATOM 834 C C . PRO A 1 105 ? 18.188 7.520 -6.910 1.00 63.38 105 PRO A C 1
ATOM 836 O O . PRO A 1 105 ? 17.733 7.168 -5.822 1.00 63.38 105 PRO A O 1
ATOM 839 N N . LYS A 1 106 ? 18.148 8.803 -7.308 1.00 63.00 106 LYS A N 1
ATOM 840 C CA . LYS A 1 106 ? 17.725 9.933 -6.445 1.00 63.00 106 LYS A CA 1
ATOM 841 C C . LYS A 1 106 ? 16.359 9.734 -5.775 1.00 63.00 106 LYS A C 1
ATOM 843 O O . LYS A 1 106 ? 16.147 10.175 -4.652 1.00 63.00 106 LYS A O 1
ATOM 848 N N . LEU A 1 107 ? 15.453 9.019 -6.435 1.00 67.69 107 LEU A N 1
ATOM 849 C CA . LEU A 1 107 ? 14.084 8.787 -5.960 1.00 67.69 107 LEU A CA 1
ATOM 850 C C . LEU A 1 107 ? 13.915 7.494 -5.163 1.00 67.69 107 LEU A C 1
ATOM 852 O O . LEU A 1 107 ? 12.833 7.222 -4.651 1.00 67.69 107 LEU A O 1
ATOM 856 N N . TYR A 1 108 ? 14.978 6.697 -5.033 1.00 69.81 108 TYR A N 1
ATOM 857 C CA . TYR A 1 108 ? 14.936 5.465 -4.254 1.00 69.81 108 TYR A CA 1
ATOM 858 C C . TYR A 1 108 ? 14.676 5.777 -2.778 1.00 69.81 108 TYR A C 1
ATOM 860 O O . TYR A 1 108 ? 13.802 5.166 -2.177 1.00 69.81 108 TYR A O 1
ATOM 868 N N . VAL A 1 109 ? 15.352 6.792 -2.229 1.00 75.06 109 VAL A N 1
ATOM 869 C CA . VAL A 1 109 ? 15.134 7.268 -0.851 1.00 75.06 109 VAL A CA 1
ATOM 870 C C . VAL A 1 109 ? 13.706 7.781 -0.666 1.00 75.06 109 VAL A C 1
ATOM 872 O O . VAL A 1 109 ? 13.036 7.387 0.284 1.00 75.06 109 VAL A O 1
ATOM 875 N N . LEU A 1 110 ? 13.207 8.586 -1.611 1.00 76.12 110 LEU A N 1
ATOM 876 C CA . LEU A 1 110 ? 11.855 9.146 -1.549 1.00 76.12 110 LEU A CA 1
ATOM 877 C C . LEU A 1 110 ? 10.776 8.054 -1.522 1.00 76.12 110 LEU A C 1
ATOM 879 O O . LEU A 1 110 ? 9.789 8.187 -0.808 1.00 76.12 110 LEU A O 1
ATOM 883 N N . ARG A 1 111 ? 10.989 6.945 -2.241 1.00 76.81 111 ARG A N 1
ATOM 884 C CA . ARG A 1 111 ? 10.080 5.794 -2.219 1.00 76.81 111 ARG A CA 1
ATOM 885 C C . ARG A 1 111 ? 9.969 5.171 -0.825 1.00 76.81 111 ARG A C 1
ATOM 887 O O . ARG A 1 111 ? 8.864 4.891 -0.380 1.00 76.81 111 ARG A O 1
ATOM 894 N N . TYR A 1 112 ? 11.091 4.946 -0.140 1.00 82.75 112 TYR A N 1
ATOM 895 C CA . TYR A 1 112 ? 11.058 4.369 1.211 1.00 82.75 112 TYR A CA 1
ATOM 896 C C . TYR A 1 112 ? 10.543 5.354 2.253 1.00 82.75 112 TYR A C 1
ATOM 898 O O . TYR A 1 112 ? 9.844 4.928 3.165 1.00 82.75 112 TYR A O 1
ATOM 906 N N . LEU A 1 113 ? 10.832 6.649 2.094 1.00 86.25 113 LEU A N 1
ATOM 907 C CA . LEU A 1 113 ? 10.226 7.687 2.925 1.00 86.25 113 LEU A CA 1
ATOM 908 C C . LEU A 1 113 ? 8.706 7.688 2.769 1.00 86.25 113 LEU A C 1
ATOM 910 O O . LEU A 1 113 ? 8.014 7.623 3.774 1.00 86.25 113 LEU A O 1
ATOM 914 N N . LEU A 1 114 ? 8.191 7.651 1.535 1.00 86.94 114 LEU A N 1
ATOM 915 C CA . LEU A 1 114 ? 6.754 7.541 1.279 1.00 86.94 114 LEU A CA 1
ATOM 916 C C . LEU A 1 114 ? 6.159 6.308 1.971 1.00 86.94 114 LEU A C 1
ATOM 918 O O . LEU A 1 114 ? 5.144 6.420 2.646 1.00 86.94 114 LEU A O 1
ATOM 922 N N . TYR A 1 115 ? 6.795 5.142 1.840 1.00 89.00 115 TYR A N 1
ATOM 923 C CA . TYR A 1 115 ? 6.316 3.915 2.481 1.00 89.00 115 TYR A CA 1
ATOM 924 C C . TYR A 1 115 ? 6.289 4.034 4.004 1.00 89.00 115 TYR A C 1
ATOM 926 O O . TYR A 1 115 ? 5.275 3.720 4.619 1.00 89.00 115 TYR A O 1
ATOM 934 N N . ALA A 1 116 ? 7.367 4.535 4.608 1.00 92.00 116 ALA A N 1
ATOM 935 C CA . ALA A 1 116 ? 7.424 4.766 6.046 1.00 92.00 116 ALA A CA 1
ATOM 936 C C . ALA A 1 116 ? 6.337 5.752 6.504 1.00 92.00 116 ALA A C 1
ATOM 938 O O . ALA A 1 116 ? 5.669 5.500 7.503 1.00 92.00 116 ALA A O 1
ATOM 939 N N . SER A 1 117 ? 6.105 6.829 5.747 1.00 93.88 117 SER A N 1
ATOM 940 C CA . SER A 1 117 ? 5.047 7.800 6.026 1.00 93.88 117 SER A CA 1
ATOM 941 C C . SER A 1 117 ? 3.648 7.192 5.943 1.00 93.88 117 SER A C 1
ATOM 943 O O . SER A 1 117 ? 2.805 7.558 6.749 1.00 93.88 117 SER A O 1
ATOM 945 N N . LEU A 1 118 ? 3.392 6.257 5.023 1.00 95.50 118 LEU A N 1
ATOM 946 C CA . LEU A 1 118 ? 2.099 5.567 4.921 1.00 95.50 118 LEU A CA 1
ATOM 947 C C . LEU A 1 118 ? 1.850 4.644 6.117 1.00 95.50 118 LEU A C 1
ATOM 949 O O . LEU A 1 118 ? 0.761 4.667 6.684 1.00 95.50 118 LEU A O 1
ATOM 953 N N . PHE A 1 119 ? 2.861 3.876 6.535 1.00 96.00 119 PHE A N 1
ATOM 954 C CA . PHE A 1 119 ? 2.761 3.045 7.738 1.00 96.00 119 PHE A CA 1
ATOM 955 C C . PHE A 1 119 ? 2.553 3.888 8.995 1.00 96.00 119 PHE A C 1
ATOM 957 O O . PHE A 1 119 ? 1.701 3.561 9.816 1.00 96.00 119 PHE A O 1
ATOM 964 N N . LEU A 1 120 ? 3.293 4.992 9.122 1.00 96.69 120 LEU A N 1
ATOM 965 C CA . LEU A 1 120 ? 3.139 5.918 10.237 1.00 96.69 120 LEU A CA 1
ATOM 966 C C . LEU A 1 120 ? 1.754 6.575 10.231 1.00 96.69 120 LEU A C 1
ATOM 968 O O . LEU A 1 120 ? 1.102 6.624 11.267 1.00 96.69 120 LEU A O 1
ATOM 972 N N . LEU A 1 121 ? 1.285 7.036 9.068 1.00 96.69 121 LEU A N 1
ATOM 973 C CA . LEU A 1 121 ? -0.049 7.611 8.909 1.00 96.69 121 LEU A CA 1
ATOM 974 C C . LEU A 1 121 ? -1.127 6.608 9.320 1.00 96.69 121 LEU A C 1
ATOM 976 O O . LEU A 1 121 ? -2.025 6.962 10.076 1.00 96.69 121 LEU A O 1
ATOM 980 N N . SER A 1 122 ? -1.018 5.358 8.865 1.00 96.19 122 SER A N 1
ATOM 981 C CA . SER A 1 122 ? -1.962 4.317 9.256 1.00 96.19 122 SER A CA 1
ATOM 982 C C . SER A 1 122 ? -1.955 4.098 10.761 1.00 96.19 122 SER A C 1
ATOM 984 O O . SER A 1 122 ? -3.026 4.078 11.348 1.00 96.19 122 SER A O 1
ATOM 986 N N . ALA A 1 123 ? -0.780 3.986 11.383 1.00 95.62 123 ALA A N 1
ATOM 987 C CA . ALA A 1 123 ? -0.663 3.763 12.821 1.00 95.62 123 ALA A CA 1
ATOM 988 C C . ALA A 1 123 ? -1.254 4.908 13.664 1.00 95.62 123 ALA A C 1
ATOM 990 O O . ALA A 1 123 ? -1.719 4.661 14.770 1.00 95.62 123 ALA A O 1
ATOM 991 N N . ILE A 1 124 ? -1.228 6.144 13.154 1.00 96.94 124 ILE A N 1
ATOM 992 C CA . ILE A 1 124 ? -1.772 7.327 13.840 1.00 96.94 124 ILE A CA 1
ATOM 993 C C . ILE A 1 124 ? -3.297 7.426 13.691 1.00 96.94 124 ILE A C 1
ATOM 995 O O . ILE A 1 124 ? -3.968 7.905 14.600 1.00 96.94 124 ILE A O 1
ATOM 999 N N . VAL A 1 125 ? -3.845 7.031 12.538 1.00 96.06 125 VAL A N 1
ATOM 1000 C CA . VAL A 1 125 ? -5.267 7.236 12.208 1.00 96.06 125 VAL A CA 1
ATOM 1001 C C . VAL A 1 125 ? -6.160 6.091 12.700 1.00 96.06 125 VAL A C 1
ATOM 1003 O O . VAL A 1 125 ? -7.347 6.309 12.930 1.00 96.06 125 VAL A O 1
ATOM 1006 N N . THR A 1 126 ? -5.622 4.881 12.862 1.00 95.38 126 THR A N 1
ATOM 1007 C CA . THR A 1 126 ? -6.386 3.706 13.314 1.00 95.38 126 THR A CA 1
ATOM 1008 C C . THR A 1 126 ? -6.410 3.573 14.830 1.00 95.38 126 THR A C 1
ATOM 1010 O O . THR A 1 126 ? -5.415 3.879 15.486 1.00 95.38 126 THR A O 1
ATOM 1013 N N . THR A 1 127 ? -7.503 3.037 15.378 1.00 95.19 127 THR A N 1
ATOM 1014 C CA . THR A 1 127 ? -7.608 2.773 16.821 1.00 95.19 127 THR A CA 1
ATOM 1015 C C . THR A 1 127 ? -6.724 1.619 17.274 1.00 95.19 127 THR A C 1
ATOM 1017 O O . THR A 1 127 ? -6.130 1.711 18.344 1.00 95.19 127 THR A O 1
ATOM 1020 N N . GLU A 1 128 ? -6.582 0.580 16.447 1.00 95.94 128 GLU A N 1
ATOM 1021 C CA . GLU A 1 128 ? -5.661 -0.536 16.654 1.00 95.94 128 GLU A CA 1
ATOM 1022 C C . GLU A 1 128 ? -4.509 -0.491 15.628 1.00 95.94 128 GLU A C 1
ATOM 1024 O O . GLU A 1 128 ? -4.651 -0.977 14.495 1.00 95.94 128 GLU A O 1
ATOM 1029 N N . PRO A 1 129 ? -3.337 0.073 15.993 1.00 95.12 129 PRO A N 1
ATOM 1030 C CA . PRO A 1 129 ? -2.244 0.326 15.054 1.00 95.12 129 PRO A CA 1
ATOM 1031 C C . PRO A 1 129 ? -1.716 -0.929 14.362 1.00 95.12 129 PRO A C 1
ATOM 1033 O O . PRO A 1 129 ? -1.324 -0.870 13.196 1.00 95.12 129 PRO A O 1
ATOM 1036 N N . ALA A 1 130 ? -1.709 -2.076 15.050 1.00 96.56 130 ALA A N 1
ATOM 1037 C CA . ALA A 1 130 ? -1.241 -3.331 14.473 1.00 96.56 130 ALA A CA 1
ATOM 1038 C C . ALA A 1 130 ? -2.100 -3.751 13.270 1.00 96.56 130 ALA A C 1
ATOM 1040 O O . ALA A 1 130 ? -1.562 -4.091 12.214 1.00 96.56 130 ALA A O 1
ATOM 1041 N N . LEU A 1 131 ? -3.429 -3.663 13.397 1.00 95.94 131 LEU A N 1
ATOM 1042 C CA . LEU A 1 131 ? -4.358 -3.977 12.311 1.00 95.94 131 LEU A CA 1
ATOM 1043 C C . LEU A 1 131 ? -4.247 -2.973 11.161 1.00 95.94 131 LEU A C 1
ATOM 1045 O O . LEU A 1 131 ? -4.202 -3.390 10.003 1.00 95.94 131 LEU A O 1
ATOM 1049 N N . GLY A 1 132 ? -4.118 -1.677 11.463 1.00 96.56 132 GLY A N 1
ATOM 1050 C CA . GLY A 1 132 ? -3.877 -0.645 10.451 1.00 96.56 132 GLY A CA 1
ATOM 1051 C C . GLY A 1 132 ? -2.598 -0.888 9.644 1.00 96.56 132 GLY A C 1
ATOM 1052 O O . GLY A 1 132 ? -2.602 -0.865 8.409 1.00 96.56 132 GLY A O 1
ATOM 1053 N N . ILE A 1 133 ? -1.495 -1.205 10.326 1.00 97.12 133 ILE A N 1
ATOM 1054 C CA . ILE A 1 133 ? -0.211 -1.527 9.690 1.00 97.12 133 ILE A CA 1
ATOM 1055 C C . ILE A 1 133 ? -0.334 -2.774 8.807 1.00 97.12 133 ILE A C 1
ATOM 1057 O O . ILE A 1 133 ? 0.155 -2.761 7.675 1.00 97.12 133 ILE A O 1
ATOM 1061 N N . ILE A 1 134 ? -0.999 -3.832 9.283 1.00 97.31 134 ILE A N 1
ATOM 1062 C CA . ILE A 1 134 ? -1.225 -5.058 8.501 1.00 97.31 134 ILE A CA 1
ATOM 1063 C C . ILE A 1 134 ? -2.057 -4.752 7.252 1.00 97.31 134 ILE A C 1
ATOM 1065 O O . ILE A 1 134 ? -1.669 -5.152 6.155 1.00 97.31 134 ILE A O 1
ATOM 1069 N N . GLY A 1 135 ? -3.148 -3.995 7.392 1.00 97.00 135 GLY A N 1
ATOM 1070 C CA . GLY A 1 135 ? -3.961 -3.558 6.259 1.00 97.00 135 GLY A CA 1
ATOM 1071 C C . GLY A 1 135 ? -3.140 -2.769 5.241 1.00 97.00 135 GLY A C 1
ATOM 1072 O O . GLY A 1 135 ? -3.149 -3.084 4.052 1.00 97.00 135 GLY A O 1
ATOM 1073 N N . THR A 1 136 ? -2.343 -1.806 5.709 1.00 97.62 136 THR A N 1
ATOM 1074 C CA . THR A 1 136 ? -1.442 -1.014 4.857 1.00 97.62 136 THR A CA 1
ATOM 1075 C C . THR A 1 136 ? -0.459 -1.904 4.112 1.00 97.62 136 THR A C 1
ATOM 1077 O O . THR A 1 136 ? -0.286 -1.763 2.901 1.00 97.62 136 THR A O 1
ATOM 1080 N N . PHE A 1 137 ? 0.153 -2.860 4.808 1.00 96.75 137 PHE A N 1
ATOM 1081 C CA . PHE A 1 137 ? 1.067 -3.814 4.197 1.00 96.75 137 PHE A CA 1
ATOM 1082 C C . PHE A 1 137 ? 0.387 -4.640 3.100 1.00 96.75 137 PHE A C 1
ATOM 1084 O O . PHE A 1 137 ? 0.963 -4.772 2.019 1.00 96.75 137 PHE A O 1
ATOM 1091 N N . LEU A 1 138 ? -0.829 -5.143 3.335 1.00 96.81 138 LEU A N 1
ATOM 1092 C CA . LEU A 1 138 ? -1.594 -5.906 2.344 1.00 96.81 138 LEU A CA 1
ATOM 1093 C C . LEU A 1 138 ? -1.929 -5.063 1.105 1.00 96.81 138 LEU A C 1
ATOM 1095 O O . LEU A 1 138 ? -1.600 -5.442 -0.021 1.00 96.81 138 LEU A O 1
ATOM 1099 N N . GLY A 1 139 ? -2.425 -3.839 1.307 1.00 95.75 139 GLY A N 1
ATOM 1100 C CA . GLY A 1 139 ? -2.694 -2.910 0.206 1.00 95.75 139 GLY A CA 1
ATOM 1101 C C . GLY A 1 139 ? -1.455 -2.642 -0.649 1.00 95.75 139 GLY A C 1
ATOM 1102 O O . GLY A 1 139 ? -1.530 -2.559 -1.877 1.00 95.75 139 GLY A O 1
ATOM 1103 N N . MET A 1 140 ? -0.280 -2.581 -0.017 1.00 94.31 140 MET A N 1
ATOM 1104 C CA . MET A 1 140 ? 0.983 -2.412 -0.726 1.00 94.31 140 MET A CA 1
ATOM 1105 C C . MET A 1 140 ? 1.483 -3.696 -1.409 1.00 94.31 140 MET A C 1
ATOM 1107 O O . MET A 1 140 ? 2.022 -3.634 -2.521 1.00 94.31 140 MET A O 1
ATOM 1111 N N . ILE A 1 141 ? 1.353 -4.858 -0.759 1.00 94.94 141 ILE A N 1
ATOM 1112 C CA . ILE A 1 141 ? 1.915 -6.125 -1.244 1.00 94.94 141 ILE A CA 1
ATOM 1113 C C . ILE A 1 141 ? 1.161 -6.658 -2.461 1.00 94.94 141 ILE A C 1
ATOM 1115 O O . ILE A 1 141 ? 1.795 -7.266 -3.327 1.00 94.94 141 ILE A O 1
ATOM 1119 N N . ASN A 1 142 ? -0.131 -6.343 -2.596 1.00 94.25 142 ASN A N 1
ATOM 1120 C CA . ASN A 1 142 ? -0.958 -6.722 -3.743 1.00 94.25 142 ASN A CA 1
ATOM 1121 C C . ASN A 1 142 ? -0.307 -6.381 -5.083 1.00 94.25 142 ASN A C 1
ATOM 1123 O O . ASN A 1 142 ? -0.281 -7.199 -6.000 1.00 94.25 142 ASN A O 1
ATOM 1127 N N . PHE A 1 143 ? 0.328 -5.215 -5.184 1.00 90.25 143 PHE A N 1
ATOM 1128 C CA . PHE A 1 143 ? 1.033 -4.805 -6.397 1.00 90.25 143 PHE A CA 1
ATOM 1129 C C . PHE A 1 143 ? 2.211 -5.728 -6.725 1.00 90.25 143 PHE A C 1
ATOM 1131 O O . PHE A 1 143 ? 2.443 -6.055 -7.886 1.00 90.25 143 PHE A O 1
ATOM 1138 N N . LYS A 1 144 ? 2.952 -6.201 -5.719 1.00 89.62 144 LYS A N 1
ATOM 1139 C CA . LYS A 1 144 ? 4.028 -7.174 -5.947 1.00 89.62 144 LYS A CA 1
ATOM 1140 C C . LYS A 1 144 ? 3.473 -8.548 -6.294 1.00 89.62 144 LYS A C 1
ATOM 1142 O O . LYS A 1 144 ? 3.974 -9.169 -7.227 1.00 89.62 144 LYS A O 1
ATOM 1147 N N . VAL A 1 145 ? 2.449 -9.005 -5.575 1.00 89.50 145 VAL A N 1
ATOM 1148 C CA . VAL A 1 145 ? 1.792 -10.298 -5.819 1.00 89.50 145 VAL A CA 1
ATOM 1149 C C . VAL A 1 145 ? 1.283 -10.369 -7.256 1.00 89.50 145 VAL A C 1
ATOM 1151 O O . VAL A 1 145 ? 1.583 -11.324 -7.968 1.00 89.50 145 VAL A O 1
ATOM 1154 N N . VAL A 1 146 ? 0.613 -9.320 -7.730 1.00 88.50 146 VAL A N 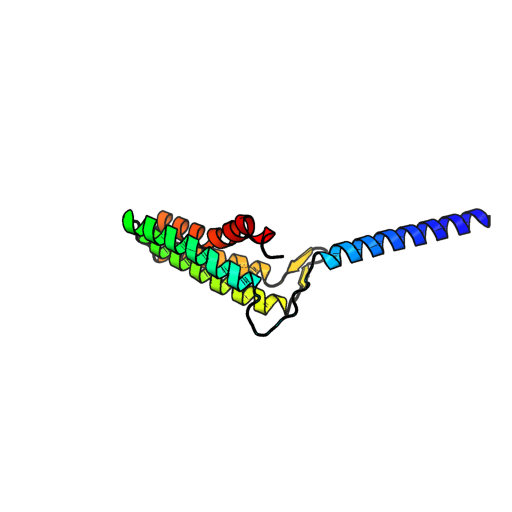1
ATOM 1155 C CA . VAL A 1 146 ? 0.118 -9.233 -9.106 1.00 88.50 146 VAL A CA 1
ATOM 1156 C C . VAL A 1 146 ? 1.249 -9.320 -10.131 1.00 88.50 146 VAL A C 1
ATOM 1158 O O . VAL A 1 146 ? 1.112 -10.038 -11.120 1.00 88.50 146 VAL A O 1
ATOM 1161 N N . ILE A 1 147 ? 2.379 -8.641 -9.901 1.00 85.31 147 ILE A N 1
ATOM 1162 C CA . ILE A 1 147 ? 3.556 -8.767 -10.775 1.00 85.31 147 ILE A CA 1
ATOM 1163 C C . ILE A 1 147 ? 4.020 -10.227 -10.806 1.00 85.31 147 ILE A C 1
ATOM 1165 O O . ILE A 1 147 ? 4.187 -10.787 -11.884 1.00 85.31 147 ILE A O 1
ATOM 1169 N N . PHE A 1 148 ? 4.174 -10.885 -9.658 1.00 83.56 148 PHE A N 1
ATOM 1170 C CA . PHE A 1 148 ? 4.621 -12.281 -9.632 1.00 83.56 148 PHE A CA 1
ATOM 1171 C C . PHE A 1 148 ? 3.636 -13.250 -10.302 1.00 83.56 148 PHE A C 1
ATOM 1173 O O . PHE A 1 148 ? 4.067 -14.157 -11.010 1.00 83.56 148 PHE A O 1
ATOM 1180 N N . LEU A 1 149 ? 2.328 -13.049 -10.132 1.00 83.75 149 LEU A N 1
ATOM 1181 C CA . LEU A 1 149 ? 1.301 -13.941 -10.676 1.00 83.75 149 LEU A CA 1
ATOM 1182 C C . LEU A 1 149 ? 1.038 -13.734 -12.175 1.00 83.75 149 LEU A C 1
ATOM 1184 O O . LEU A 1 149 ? 0.732 -14.695 -12.889 1.00 83.75 149 LEU A O 1
ATOM 1188 N N . PHE A 1 150 ? 1.136 -12.494 -12.664 1.00 76.75 150 PHE A N 1
ATOM 1189 C CA . PHE A 1 150 ? 0.634 -12.123 -13.991 1.00 76.75 150 PHE A CA 1
ATOM 1190 C C . PHE A 1 150 ? 1.664 -11.471 -14.917 1.00 76.75 150 PHE A C 1
ATOM 1192 O O . PHE A 1 150 ? 1.389 -11.396 -16.114 1.00 76.75 150 PHE A O 1
ATOM 1199 N N . ALA A 1 151 ? 2.850 -11.061 -14.443 1.00 70.75 151 ALA A N 1
ATOM 1200 C CA . ALA A 1 151 ? 3.817 -10.360 -15.302 1.00 70.75 151 ALA A CA 1
ATOM 1201 C C . ALA A 1 151 ? 4.278 -11.192 -16.507 1.00 70.75 151 ALA A C 1
ATOM 1203 O O . ALA A 1 151 ? 4.518 -10.634 -17.574 1.00 70.75 151 ALA A O 1
ATOM 1204 N N . TRP A 1 152 ? 4.341 -12.520 -16.378 1.00 65.38 152 TRP A N 1
ATOM 1205 C CA . TRP A 1 152 ? 4.698 -13.417 -17.485 1.00 65.38 152 TRP A CA 1
ATOM 1206 C C . TRP A 1 152 ? 3.687 -13.409 -18.645 1.00 65.38 152 TRP A C 1
ATOM 1208 O O . TRP A 1 152 ? 4.038 -13.783 -19.757 1.00 65.38 152 TRP A O 1
ATOM 1218 N N . ARG A 1 153 ? 2.448 -12.953 -18.411 1.00 61.34 153 ARG A N 1
ATOM 1219 C CA . ARG A 1 153 ? 1.371 -12.876 -19.416 1.00 61.34 153 ARG A CA 1
ATOM 1220 C C . ARG A 1 153 ? 1.240 -11.496 -20.067 1.00 61.34 153 ARG A C 1
ATOM 1222 O O . ARG A 1 153 ? 0.262 -11.246 -20.769 1.00 61.34 153 ARG A O 1
ATOM 1229 N N . TRP A 1 154 ? 2.145 -10.563 -19.767 1.00 66.25 154 TRP A N 1
ATOM 1230 C CA . TRP A 1 154 ? 2.084 -9.179 -20.259 1.00 66.25 154 TRP A CA 1
ATOM 1231 C C . TRP A 1 154 ? 3.169 -8.837 -21.292 1.00 66.25 154 TRP A C 1
ATOM 1233 O O . TRP A 1 154 ? 3.362 -7.652 -21.567 1.00 66.25 154 TRP A O 1
ATOM 1243 N N . GLN A 1 155 ? 3.851 -9.853 -21.837 1.00 57.53 155 GLN A N 1
ATOM 1244 C CA . GLN A 1 155 ? 4.620 -9.743 -23.086 1.00 57.53 155 GLN A CA 1
ATOM 1245 C C . GLN A 1 155 ? 3.698 -9.390 -24.258 1.00 57.53 155 GLN A C 1
ATOM 1247 O O . GLN A 1 155 ? 4.189 -8.687 -25.166 1.00 57.53 155 GLN A O 1
#

Foldseek 3Di:
DVVVVVVVVVVVVVVVVVVVVVVVVVVVVDDPDDDDPDDDPVLVQLLVQLVVQLVVVLVVCVVVVLVLLNLLLVLLQVLVNVLVVVVSVCVVPFDFDDPDPDTDGPCPVVSVVSLVVSLVVSLVPGPHSVSSNNSNVSSNCSSVVCCVVPVVVVD

pLDDT: mean 74.55, std 21.17, range [32.59, 97.75]

Sequence (155 aa):
MIKTKIKKQKELENGQKKTKRRIISISNYYIGVRPSDTMSLAIRKLNTYALLFAVGEFVLFTLLNLWDGVIGLLIGTLGMLLGITFIDKSYKNYGIISFGKKKIPKLYVLRYLLYASLFLLSAIVTTEPALGIIGTFLGMINFKVVIFLFAWRWQ

Secondary structure (DSSP, 8-state):
-HHHHHHHHHHHHHHHHHHHHHHHHHHTTS------SS--HHHHHHHHHHHHHHHHHHHHHHHTT-HHHHHHHHHHHHHHHHHHHHHHHHHTT--EEEETTEEEEHHHHHHHHHHHHHHHHHHHHSSSHHHHHHHHHHHHHHHHHHHHHHGGG--